Protein AF-A0A2N6N911-F1 (afdb_monomer)

Organism: Beauveria bassiana (NCBI:txid176275)

pLDDT: mean 90.76, std 9.66, range [46.19, 97.81]

Nearest PDB structures (foldseek):
  6ubp-assembly2_B  TM=9.148E-01  e=6.108E-05  Homo sapiens
  6dpq-assembly2_B  TM=9.137E-01  e=2.068E-04  Homo sapiens
  8u5i-assembly1_B  TM=9.116E-01  e=2.311E-04  Homo sapiens
  8i7l-assembly1_B  TM=9.314E-01  e=3.223E-04  Homo sapiens
  6e42-assembly4_D  TM=9.271E-01  e=4.023E-04  Homo sapiens

Sequence (113 aa):
MLRLIPMLEDYGLSAKFGFLPHEPPLVLLSDLCYNAWGNVVANLPALIRNADLRQAIDWLPMLDTSGLKDEAKWRRAYCLLCFMIQGYVWNGDLPKDRAPPQIAIPPLAVQSI

Solvent-accessible surface area (backbone atoms only — not comparable to full-atom values): 7108 Å² total; per-residue (Å²): 131,85,74,95,67,86,61,54,63,84,73,65,28,27,96,88,56,41,84,41,66,86,63,81,79,54,89,70,73,84,54,74,86,50,42,67,56,54,52,51,58,76,41,37,73,58,26,59,76,70,69,42,44,54,60,58,56,72,68,48,68,81,65,81,63,86,81,54,82,48,68,52,51,43,55,40,51,45,52,45,36,49,54,50,49,56,46,47,26,61,61,61,100,60,72,44,98,69,74,59,64,58,57,54,48,56,62,60,64,58,79,78,114

Secondary structure (DSSP, 8-state):
---SS--GGGGT-BTTTBTS-SSPPP----SGGGHHHHHHHHTHHHHHHTT-HHHHHHT-----STT--SHHHHHHHHHHHHHHHHHHHHSSSS--S---HHHHSGGGGGGG-

Mean predicted aligned error: 5.1 Å

Radius of gyration: 17.28 Å; Cα contacts (8 Å, |Δi|>4): 102; chains: 1; bounding box: 36×27×54 Å

Structure (mmCIF, N/CA/C/O backbone):
data_AF-A0A2N6N911-F1
#
_entry.id   AF-A0A2N6N911-F1
#
loop_
_atom_site.group_PDB
_atom_site.id
_atom_site.type_symbol
_atom_site.label_atom_id
_atom_site.label_alt_id
_atom_site.label_comp_id
_atom_site.label_asym_id
_atom_site.label_entity_id
_atom_site.label_seq_id
_atom_site.pdbx_PDB_ins_code
_atom_site.Cartn_x
_atom_site.Cartn_y
_atom_site.Cartn_z
_atom_site.occupancy
_atom_site.B_iso_or_equiv
_atom_site.auth_seq_id
_atom_site.auth_comp_id
_atom_site.auth_asym_id
_atom_site.auth_atom_id
_atom_site.pdbx_PDB_model_num
ATOM 1 N N . MET A 1 1 ? 17.113 5.387 -38.872 1.00 59.75 1 MET A N 1
ATOM 2 C CA . MET A 1 1 ? 16.209 4.505 -39.645 1.00 59.75 1 MET A CA 1
ATOM 3 C C . MET A 1 1 ? 15.052 4.115 -38.742 1.00 59.75 1 MET A C 1
ATOM 5 O O . MET A 1 1 ? 15.314 3.627 -37.651 1.00 59.75 1 MET A O 1
ATOM 9 N N . LEU A 1 2 ? 13.809 4.367 -39.157 1.00 62.31 2 LEU A N 1
ATOM 10 C CA . LEU A 1 2 ? 12.617 3.841 -38.480 1.00 62.31 2 LEU A CA 1
ATOM 11 C C . LEU A 1 2 ? 12.577 2.316 -38.661 1.00 62.31 2 LEU A C 1
ATOM 13 O O . LEU A 1 2 ? 12.766 1.830 -39.777 1.00 62.31 2 LEU A O 1
ATOM 17 N N . ARG A 1 3 ? 12.375 1.562 -37.576 1.00 71.56 3 ARG A N 1
ATOM 18 C CA . ARG A 1 3 ? 12.126 0.114 -37.659 1.00 71.56 3 ARG A CA 1
ATOM 19 C C . ARG A 1 3 ? 10.710 -0.114 -38.205 1.00 71.56 3 ARG A C 1
ATOM 21 O O . ARG A 1 3 ? 9.787 0.587 -37.811 1.00 71.56 3 ARG A O 1
ATOM 28 N N . LEU A 1 4 ? 10.556 -1.086 -39.109 1.00 80.75 4 LEU A N 1
ATOM 29 C CA . LEU A 1 4 ? 9.281 -1.426 -39.767 1.00 80.75 4 LEU A CA 1
ATOM 30 C C . LEU A 1 4 ? 8.298 -2.180 -38.852 1.00 80.75 4 LEU A C 1
ATOM 32 O O . LEU A 1 4 ? 7.099 -2.155 -39.108 1.00 80.75 4 LEU A O 1
ATOM 36 N N . ILE A 1 5 ? 8.798 -2.841 -37.803 1.00 85.25 5 ILE A N 1
ATOM 37 C CA . ILE A 1 5 ? 7.998 -3.578 -36.817 1.00 85.25 5 ILE A CA 1
ATOM 38 C C . ILE A 1 5 ? 8.407 -3.085 -35.418 1.00 85.25 5 ILE A C 1
ATOM 40 O O . ILE A 1 5 ? 9.604 -3.137 -35.107 1.00 85.25 5 ILE A O 1
ATOM 44 N N . PRO A 1 6 ? 7.467 -2.588 -34.593 1.00 87.38 6 PRO A N 1
ATOM 45 C CA . PRO A 1 6 ? 7.760 -2.155 -33.227 1.00 87.38 6 PRO A CA 1
ATOM 46 C C . PRO A 1 6 ? 8.203 -3.321 -32.332 1.00 87.38 6 PRO A C 1
ATOM 48 O O . PRO A 1 6 ? 7.745 -4.450 -32.520 1.00 87.38 6 PRO A O 1
ATOM 51 N N . MET A 1 7 ? 9.065 -3.062 -31.344 1.00 88.44 7 MET A N 1
ATOM 52 C CA . MET A 1 7 ? 9.383 -4.060 -30.318 1.00 88.44 7 MET A CA 1
ATOM 53 C C . MET A 1 7 ? 8.363 -3.974 -29.183 1.00 88.44 7 MET A C 1
ATOM 55 O O . MET A 1 7 ? 7.980 -2.888 -28.768 1.00 88.44 7 MET A O 1
ATOM 59 N N . LEU A 1 8 ? 7.916 -5.124 -28.673 1.00 89.25 8 LEU A N 1
ATOM 60 C CA . LEU A 1 8 ? 6.940 -5.186 -27.575 1.00 89.25 8 LEU A CA 1
ATOM 61 C C . LEU A 1 8 ? 7.440 -4.462 -26.312 1.00 89.25 8 LEU A C 1
ATOM 63 O O . LEU A 1 8 ? 6.668 -3.791 -25.630 1.00 89.25 8 LEU A O 1
ATOM 67 N N . GLU A 1 9 ? 8.745 -4.543 -26.061 1.00 87.69 9 GLU A N 1
ATOM 68 C CA . GLU A 1 9 ? 9.435 -3.907 -24.935 1.00 87.69 9 GLU A CA 1
ATOM 69 C C . GLU A 1 9 ? 9.275 -2.381 -24.930 1.00 87.69 9 GLU A C 1
ATOM 71 O O . GLU A 1 9 ? 9.143 -1.793 -23.858 1.00 87.69 9 GLU A O 1
ATOM 76 N N . ASP A 1 10 ? 9.173 -1.755 -26.110 1.00 88.38 10 ASP A N 1
ATOM 77 C CA . ASP A 1 10 ? 8.958 -0.308 -26.252 1.00 88.38 10 ASP A CA 1
ATOM 78 C C . ASP A 1 10 ? 7.588 0.135 -25.688 1.00 88.38 10 ASP A C 1
ATOM 80 O O . ASP A 1 10 ? 7.373 1.314 -25.417 1.00 88.38 10 ASP A O 1
ATOM 84 N N . TYR A 1 11 ? 6.662 -0.810 -25.484 1.00 88.06 11 TYR A N 1
ATOM 85 C CA . TYR A 1 11 ? 5.326 -0.597 -24.912 1.00 88.06 11 TYR A CA 1
ATOM 86 C C . TYR A 1 11 ? 5.173 -1.225 -23.520 1.00 88.06 11 TYR A C 1
ATOM 88 O O . TYR A 1 11 ? 4.054 -1.375 -23.029 1.00 88.06 11 TYR A O 1
ATOM 96 N N . GLY A 1 12 ? 6.277 -1.648 -22.895 1.00 83.81 12 GLY A N 1
ATOM 97 C CA . GLY A 1 12 ? 6.252 -2.348 -21.609 1.00 83.81 12 GLY A CA 1
ATOM 98 C C . GLY A 1 12 ? 5.650 -3.756 -21.679 1.00 83.81 12 GLY A C 1
ATOM 99 O O . GLY A 1 12 ? 5.230 -4.290 -20.653 1.00 83.81 12 GLY A O 1
ATOM 100 N N . LEU A 1 13 ? 5.589 -4.362 -22.871 1.00 89.69 13 LEU A N 1
ATOM 101 C CA . LEU A 1 13 ? 5.037 -5.700 -23.075 1.00 89.69 13 LEU A CA 1
ATOM 102 C C . LEU A 1 13 ? 6.141 -6.756 -23.114 1.00 89.69 13 LEU A C 1
ATOM 104 O O . LEU A 1 13 ? 7.114 -6.661 -23.859 1.00 89.69 13 LEU A O 1
ATOM 108 N N . SER A 1 14 ? 5.938 -7.825 -22.351 1.00 88.31 14 SER A N 1
ATOM 109 C CA . SER A 1 14 ? 6.751 -9.031 -22.412 1.00 88.31 14 SER A CA 1
ATOM 110 C C . SER A 1 14 ? 6.28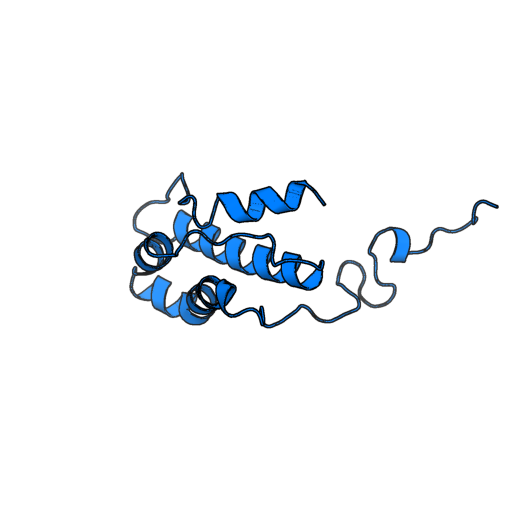9 -9.931 -23.556 1.00 88.31 14 SER A C 1
ATOM 112 O O . SER A 1 14 ? 5.124 -10.324 -23.616 1.00 88.31 14 SER A O 1
ATOM 114 N N . ALA A 1 15 ? 7.213 -10.373 -24.410 1.00 89.56 15 ALA A N 1
ATOM 115 C CA . ALA A 1 15 ? 6.916 -11.387 -25.428 1.00 89.56 15 ALA A CA 1
ATOM 116 C C . ALA A 1 15 ? 6.462 -12.733 -24.825 1.00 89.56 15 ALA A C 1
ATOM 118 O O . ALA A 1 15 ? 5.778 -13.511 -25.487 1.00 89.56 15 ALA A O 1
ATOM 119 N N . LYS A 1 16 ? 6.839 -13.010 -23.569 1.00 92.00 16 LYS A N 1
ATOM 120 C CA . LYS A 1 16 ? 6.521 -14.258 -22.865 1.00 92.00 16 LYS A CA 1
ATOM 121 C C . LYS A 1 16 ? 5.286 -14.142 -21.975 1.00 92.00 16 LYS A C 1
ATOM 123 O O . LYS A 1 16 ? 4.529 -15.102 -21.872 1.00 92.00 16 LYS A O 1
ATOM 128 N N . PHE A 1 17 ? 5.098 -12.995 -21.322 1.00 90.19 17 PHE A N 1
ATOM 129 C CA . PHE A 1 17 ? 4.060 -12.814 -20.300 1.00 90.19 17 PHE A CA 1
ATOM 130 C C . PHE A 1 17 ? 3.023 -11.727 -20.637 1.00 90.19 17 PHE A C 1
ATOM 132 O O . PHE A 1 17 ? 2.137 -11.443 -19.828 1.00 90.19 17 PHE A O 1
ATOM 139 N N . GLY A 1 18 ? 3.095 -11.126 -21.827 1.00 91.12 18 GLY A N 1
ATOM 140 C CA . GLY A 1 18 ? 2.181 -10.073 -22.262 1.00 91.12 18 GLY A CA 1
ATOM 141 C C . GLY A 1 18 ? 2.305 -8.825 -21.390 1.00 91.12 18 GLY A C 1
ATOM 142 O O . GLY A 1 18 ? 3.380 -8.248 -21.280 1.00 91.12 18 GLY A O 1
ATOM 143 N N . PHE A 1 19 ? 1.207 -8.420 -20.752 1.00 90.00 19 PHE A N 1
ATOM 144 C CA . PHE A 1 19 ? 1.167 -7.257 -19.854 1.00 90.00 19 PHE A CA 1
ATOM 145 C C . PHE A 1 19 ? 1.835 -7.494 -18.496 1.00 90.00 19 PHE A C 1
ATOM 147 O O . PHE A 1 19 ? 2.004 -6.552 -17.722 1.00 90.00 19 PHE A O 1
ATOM 154 N N . LEU A 1 20 ? 2.181 -8.742 -18.168 1.00 87.56 20 LEU A N 1
ATOM 155 C CA . LEU A 1 20 ? 2.919 -9.011 -16.945 1.00 87.56 20 LEU A CA 1
ATOM 156 C C . LEU A 1 20 ? 4.400 -8.654 -17.134 1.00 87.56 20 LEU A C 1
ATOM 158 O O . LEU A 1 20 ? 4.960 -8.876 -18.213 1.00 87.56 20 LEU A O 1
ATOM 162 N N . PRO A 1 21 ? 5.056 -8.140 -16.082 1.00 81.44 21 PRO A N 1
ATOM 163 C CA . PRO A 1 21 ? 6.472 -7.818 -16.143 1.00 81.44 21 PRO A CA 1
ATOM 164 C C . PRO A 1 21 ? 7.317 -9.062 -16.441 1.00 81.44 21 PRO A C 1
ATOM 166 O O . PRO A 1 21 ? 6.960 -10.175 -16.057 1.00 81.44 21 PRO A O 1
ATOM 169 N N . HIS A 1 22 ? 8.458 -8.865 -17.106 1.00 82.50 22 HIS A N 1
ATOM 170 C CA . HIS A 1 22 ? 9.425 -9.943 -17.326 1.00 82.50 22 HIS A CA 1
ATOM 171 C C . HIS A 1 22 ? 10.014 -10.452 -16.003 1.00 82.50 22 HIS A C 1
ATOM 173 O O . HIS A 1 22 ? 10.120 -11.659 -15.790 1.00 82.50 22 HIS A O 1
ATOM 179 N N . GLU A 1 23 ? 10.354 -9.518 -15.112 1.00 85.12 23 GLU A N 1
ATOM 180 C CA . GLU A 1 23 ? 10.855 -9.815 -13.775 1.00 85.12 23 GLU A CA 1
ATOM 181 C C . GLU A 1 23 ? 9.706 -10.038 -12.784 1.00 85.12 23 GLU A C 1
ATOM 183 O O . GLU A 1 23 ? 8.696 -9.328 -12.835 1.00 85.12 23 GLU A O 1
ATOM 188 N N . PRO A 1 24 ? 9.838 -10.988 -11.843 1.00 87.38 24 PRO A N 1
ATOM 189 C CA . PRO A 1 24 ? 8.821 -11.204 -10.825 1.00 87.38 24 PRO A CA 1
ATOM 190 C C . PRO A 1 24 ? 8.618 -9.942 -9.964 1.00 87.38 24 PRO A C 1
ATOM 192 O O . PRO A 1 24 ? 9.584 -9.237 -9.659 1.00 87.38 24 PRO A O 1
ATOM 195 N N . PRO A 1 25 ? 7.376 -9.648 -9.526 1.00 89.38 25 PRO A N 1
ATOM 196 C CA . PRO A 1 25 ? 7.107 -8.499 -8.672 1.00 89.38 25 PRO A CA 1
ATOM 197 C C . PRO A 1 25 ? 7.928 -8.532 -7.381 1.00 89.38 25 PRO A C 1
ATOM 199 O O . PRO A 1 25 ? 8.054 -9.572 -6.731 1.00 89.38 25 PRO A O 1
ATOM 202 N N . LEU A 1 26 ? 8.428 -7.366 -6.969 1.00 92.81 26 LEU A N 1
ATOM 203 C CA . LEU A 1 26 ? 9.167 -7.222 -5.721 1.00 92.81 26 LEU A CA 1
ATOM 204 C C . LEU A 1 26 ? 8.291 -7.629 -4.524 1.00 92.81 26 LEU A C 1
ATOM 206 O O . LEU A 1 26 ? 7.190 -7.111 -4.334 1.00 92.81 26 LEU A O 1
ATOM 210 N N . VAL A 1 27 ? 8.795 -8.545 -3.695 1.00 90.81 27 VAL A N 1
ATOM 211 C CA . VAL A 1 27 ? 8.042 -9.101 -2.556 1.00 90.81 27 VAL A CA 1
ATOM 212 C C . VAL A 1 27 ? 8.118 -8.199 -1.319 1.00 90.81 27 VAL A C 1
ATOM 214 O O . VAL A 1 27 ? 7.161 -8.124 -0.548 1.00 90.81 27 VAL A O 1
ATOM 217 N N . LEU A 1 28 ? 9.220 -7.474 -1.123 1.00 92.19 28 LEU A N 1
ATOM 218 C CA . LEU A 1 28 ? 9.450 -6.643 0.059 1.00 92.19 28 LEU A CA 1
ATOM 219 C C . LEU A 1 28 ? 10.142 -5.331 -0.316 1.00 92.19 28 LEU A C 1
ATOM 221 O O . LEU A 1 28 ? 11.057 -5.322 -1.134 1.00 92.19 28 LEU A O 1
ATOM 225 N N . LEU A 1 29 ? 9.734 -4.237 0.327 1.00 92.06 29 LEU A N 1
ATOM 226 C CA . LEU A 1 29 ? 10.500 -2.993 0.327 1.00 92.06 29 LEU A CA 1
ATOM 227 C C . LEU A 1 29 ? 11.596 -3.126 1.388 1.00 92.06 29 LEU A C 1
ATOM 229 O O . LEU A 1 29 ? 11.297 -3.147 2.576 1.00 92.06 29 LEU A O 1
ATOM 233 N N . SER A 1 30 ? 12.849 -3.275 0.959 1.00 87.25 30 SER A N 1
ATOM 234 C CA . SER A 1 30 ? 13.990 -3.532 1.851 1.00 87.25 30 SER A CA 1
ATOM 235 C C . SER A 1 30 ? 14.326 -2.363 2.781 1.00 87.25 30 SER A C 1
ATOM 237 O O . SER A 1 30 ? 14.983 -2.557 3.801 1.00 87.25 30 SER A O 1
ATOM 239 N N . ASP A 1 31 ? 13.912 -1.149 2.420 1.00 90.00 31 ASP A N 1
ATOM 240 C CA . ASP A 1 31 ? 14.173 0.045 3.214 1.00 90.00 31 ASP A CA 1
ATOM 241 C C . ASP A 1 31 ? 13.271 0.045 4.457 1.00 90.00 31 ASP A C 1
ATOM 243 O O . ASP A 1 31 ? 12.043 0.087 4.355 1.00 90.00 31 ASP A O 1
ATOM 247 N N . LEU A 1 32 ? 13.887 0.019 5.645 1.00 88.75 32 LEU A N 1
ATOM 248 C CA . LEU A 1 32 ? 13.189 -0.131 6.931 1.00 88.75 32 LEU A CA 1
ATOM 249 C C . LEU A 1 32 ? 12.106 0.932 7.173 1.00 88.75 32 LEU A C 1
ATOM 251 O O . LEU A 1 32 ? 11.143 0.668 7.892 1.00 88.75 32 LEU A O 1
ATOM 255 N N . CYS A 1 33 ? 12.235 2.113 6.562 1.00 91.62 33 CYS A N 1
ATOM 256 C CA . CYS A 1 33 ? 11.231 3.173 6.629 1.00 91.62 33 CYS A CA 1
ATOM 257 C C . CYS A 1 33 ? 9.865 2.744 6.064 1.00 91.62 33 CYS A C 1
ATOM 259 O O . CYS A 1 33 ? 8.843 3.228 6.542 1.00 91.62 33 CYS A O 1
ATOM 261 N N . TYR A 1 34 ? 9.819 1.798 5.120 1.00 95.00 34 TYR A N 1
ATOM 262 C CA . TYR A 1 34 ? 8.582 1.313 4.497 1.00 95.00 34 TYR A CA 1
ATOM 263 C C . TYR A 1 34 ? 7.991 0.067 5.167 1.00 95.00 34 TYR A C 1
ATOM 265 O O . TYR A 1 34 ? 6.922 -0.402 4.760 1.00 95.00 34 TYR A O 1
ATOM 273 N N . ASN A 1 35 ? 8.623 -0.450 6.227 1.00 94.56 35 ASN A N 1
ATOM 274 C CA . ASN A 1 35 ? 8.105 -1.605 6.966 1.00 94.56 35 ASN A CA 1
ATOM 275 C C . ASN A 1 35 ? 6.693 -1.364 7.501 1.00 94.56 35 ASN A C 1
ATOM 277 O O . ASN A 1 35 ? 5.905 -2.301 7.564 1.00 94.56 35 ASN A O 1
ATOM 281 N N . ALA A 1 36 ? 6.349 -0.120 7.844 1.00 96.06 36 ALA A N 1
ATOM 282 C CA . ALA A 1 36 ? 5.020 0.224 8.334 1.00 96.06 36 ALA A CA 1
ATOM 283 C C . ALA A 1 36 ? 3.915 -0.171 7.332 1.00 96.06 36 ALA A C 1
ATOM 285 O O . ALA A 1 36 ? 2.943 -0.819 7.716 1.00 96.06 36 ALA A O 1
ATOM 286 N N . TRP A 1 37 ? 4.102 0.112 6.037 1.00 97.25 37 TRP A N 1
ATOM 287 C CA . TRP A 1 37 ? 3.166 -0.311 4.989 1.00 97.25 37 TRP A CA 1
ATOM 288 C C . TRP A 1 37 ? 3.124 -1.831 4.832 1.00 97.25 37 TRP A C 1
ATOM 290 O O . TRP A 1 37 ? 2.046 -2.424 4.768 1.00 97.25 37 TRP A O 1
ATOM 300 N N . GLY A 1 38 ? 4.296 -2.472 4.791 1.00 95.81 38 GLY A N 1
ATOM 301 C CA . GLY A 1 38 ? 4.397 -3.927 4.668 1.00 95.81 38 GLY A CA 1
ATOM 302 C C . GLY A 1 38 ? 3.698 -4.659 5.815 1.00 95.81 38 GLY A C 1
ATOM 303 O O . GLY A 1 38 ? 2.953 -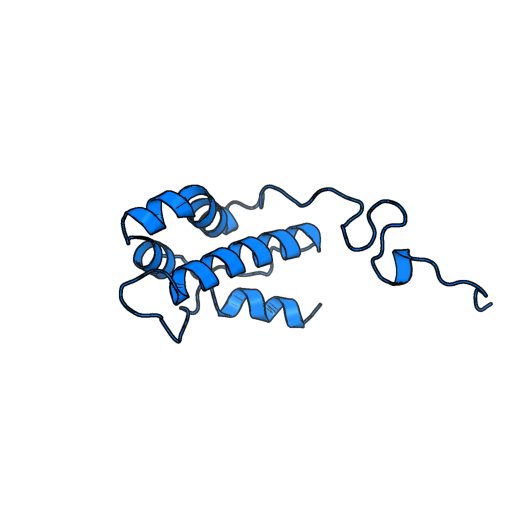5.607 5.572 1.00 95.81 38 GLY A O 1
ATOM 304 N N . ASN A 1 39 ? 3.874 -4.179 7.046 1.00 96.50 39 ASN A N 1
ATOM 305 C CA . ASN A 1 39 ? 3.306 -4.771 8.254 1.00 96.50 39 ASN A CA 1
ATOM 306 C C . ASN A 1 39 ? 1.777 -4.683 8.284 1.00 96.50 39 ASN A C 1
ATOM 308 O O . ASN A 1 39 ? 1.131 -5.668 8.641 1.00 96.50 39 ASN A O 1
ATOM 312 N N . VAL A 1 40 ? 1.186 -3.549 7.887 1.00 97.62 40 VAL A N 1
ATOM 313 C CA . VAL A 1 40 ? -0.280 -3.421 7.812 1.00 97.62 40 VAL A CA 1
ATOM 314 C C . VAL A 1 40 ? -0.850 -4.418 6.806 1.00 97.62 40 VAL A C 1
ATOM 316 O O . VAL A 1 40 ? -1.768 -5.162 7.139 1.00 97.62 40 VAL A O 1
ATOM 319 N N . VAL A 1 41 ? -0.280 -4.497 5.600 1.00 97.06 41 VAL A N 1
ATOM 320 C CA . VAL A 1 41 ? -0.799 -5.394 4.554 1.00 97.06 41 VAL A CA 1
ATOM 321 C C . VAL A 1 41 ? -0.567 -6.869 4.894 1.00 97.06 41 VAL A C 1
ATOM 323 O O . VAL A 1 41 ? -1.452 -7.692 4.669 1.00 97.06 41 VAL A O 1
ATOM 326 N N . ALA A 1 42 ? 0.573 -7.215 5.495 1.00 96.50 42 ALA A N 1
ATOM 327 C CA . ALA A 1 42 ? 0.850 -8.579 5.950 1.00 96.50 42 ALA A CA 1
ATOM 328 C C . ALA A 1 42 ? -0.155 -9.062 7.013 1.00 96.50 42 ALA A C 1
ATOM 330 O O . ALA A 1 42 ? -0.500 -10.241 7.043 1.00 96.50 42 ALA A O 1
ATOM 331 N N . ASN A 1 43 ? -0.661 -8.148 7.848 1.00 97.38 43 ASN A N 1
ATOM 332 C CA . ASN A 1 43 ? -1.654 -8.437 8.887 1.00 97.38 43 ASN A CA 1
ATOM 333 C C . ASN A 1 43 ? -3.094 -8.088 8.472 1.00 97.38 43 ASN A C 1
ATOM 335 O O . ASN A 1 43 ? -4.014 -8.207 9.286 1.00 97.38 43 ASN A O 1
ATOM 339 N N . LEU A 1 44 ? -3.315 -7.699 7.211 1.00 96.50 44 LEU A N 1
ATOM 340 C CA . LEU A 1 44 ? -4.589 -7.171 6.723 1.00 96.50 44 LEU A CA 1
ATOM 341 C C . LEU A 1 44 ? -5.791 -8.078 7.038 1.00 96.50 44 LEU A C 1
ATOM 343 O O . LEU A 1 44 ? -6.780 -7.558 7.553 1.00 96.50 44 LEU A O 1
ATOM 347 N N . PRO A 1 45 ? -5.740 -9.415 6.834 1.00 96.62 45 PRO A N 1
ATOM 348 C CA . PRO A 1 45 ? -6.878 -10.273 7.159 1.00 96.62 45 PRO A CA 1
ATOM 349 C C . PR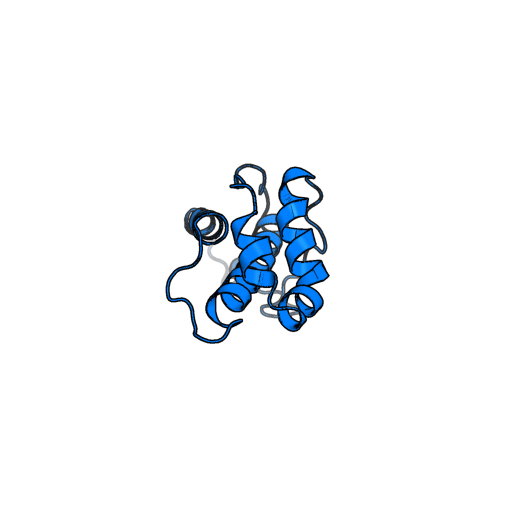O A 1 45 ? -7.246 -10.258 8.648 1.00 96.62 45 PRO A C 1
ATOM 351 O O . PRO A 1 45 ? -8.423 -10.356 8.982 1.00 96.62 45 PRO A O 1
ATOM 354 N N . ALA A 1 46 ? -6.261 -10.161 9.545 1.00 97.75 46 ALA A N 1
ATOM 355 C CA . ALA A 1 46 ? -6.506 -10.107 10.985 1.00 97.75 46 ALA A CA 1
ATOM 356 C C . ALA A 1 46 ? -7.086 -8.750 11.397 1.00 97.75 46 ALA A C 1
ATOM 358 O O . ALA A 1 46 ? -8.102 -8.710 12.084 1.00 97.75 46 ALA A O 1
ATOM 359 N N . LEU A 1 47 ? -6.502 -7.659 10.894 1.00 9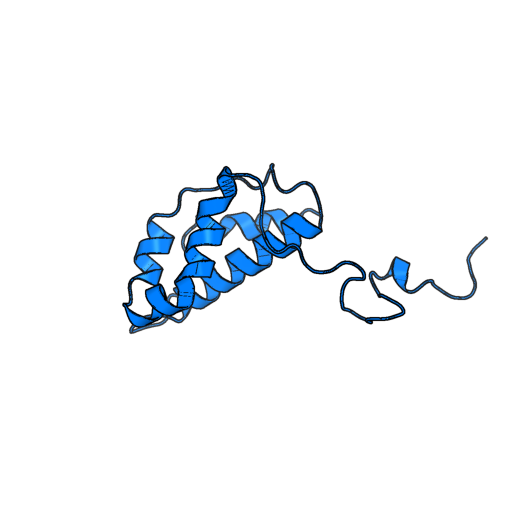7.50 47 LEU A N 1
ATOM 360 C CA . LEU A 1 47 ? -6.980 -6.297 11.138 1.00 97.50 47 LEU A CA 1
ATOM 361 C C . LEU A 1 47 ? -8.422 -6.091 10.651 1.00 97.50 47 LEU A C 1
ATOM 363 O O . LEU A 1 47 ? -9.213 -5.448 11.332 1.00 97.50 47 LEU A O 1
ATOM 367 N N . ILE A 1 48 ? -8.779 -6.675 9.503 1.00 95.88 48 ILE A N 1
ATOM 368 C CA . ILE A 1 48 ? -10.147 -6.663 8.963 1.00 95.88 48 ILE A CA 1
ATOM 369 C C . ILE A 1 48 ? -11.119 -7.412 9.875 1.00 95.88 48 ILE A C 1
ATOM 371 O O . ILE A 1 48 ? -12.193 -6.898 10.176 1.00 95.88 48 ILE A O 1
ATOM 375 N N . ARG A 1 49 ? -10.766 -8.630 10.310 1.00 95.62 49 ARG A N 1
ATOM 376 C CA . ARG A 1 49 ? -11.649 -9.449 11.159 1.00 95.62 49 ARG A CA 1
ATOM 377 C C . ARG A 1 49 ? -11.893 -8.825 12.527 1.00 95.62 49 ARG A C 1
ATOM 379 O O . ARG A 1 49 ? -12.980 -8.988 13.066 1.00 95.62 49 ARG A O 1
ATOM 386 N N . ASN A 1 50 ? -10.895 -8.132 13.063 1.00 95.56 50 ASN A N 1
ATOM 387 C CA . ASN A 1 50 ? -10.976 -7.509 14.378 1.00 95.56 50 ASN A CA 1
ATOM 388 C C . ASN A 1 50 ? -11.535 -6.076 14.338 1.00 95.56 50 ASN A C 1
ATOM 390 O O . ASN A 1 50 ? -11.687 -5.470 15.388 1.00 95.56 50 ASN A O 1
ATOM 394 N N . ALA A 1 51 ? -11.837 -5.537 13.148 1.00 93.81 51 ALA A N 1
ATOM 395 C CA . ALA A 1 51 ? -12.222 -4.137 12.933 1.00 93.81 51 ALA A CA 1
ATOM 396 C C . ALA A 1 51 ? -11.158 -3.093 13.358 1.00 93.81 51 ALA A C 1
ATOM 398 O O . ALA A 1 51 ? -11.464 -1.912 13.511 1.00 93.81 51 ALA A O 1
ATOM 399 N N . ASP A 1 52 ? -9.890 -3.504 13.450 1.00 96.25 52 ASP A N 1
ATOM 400 C CA . ASP A 1 52 ? -8.760 -2.662 13.872 1.00 96.25 52 ASP A CA 1
ATOM 401 C C . ASP A 1 52 ? -8.055 -1.963 12.694 1.00 96.25 52 ASP A C 1
ATOM 403 O O . ASP A 1 52 ? -7.173 -1.123 12.890 1.00 96.25 52 ASP A O 1
ATOM 407 N N . LEU A 1 53 ? -8.406 -2.302 11.445 1.00 97.31 53 LEU A N 1
ATOM 408 C CA . LEU A 1 53 ? -7.686 -1.824 10.259 1.00 97.31 53 LEU A CA 1
ATOM 409 C C . LEU A 1 53 ? -7.624 -0.295 10.167 1.00 97.31 53 LEU A C 1
ATOM 411 O O . LEU A 1 53 ? -6.563 0.257 9.873 1.00 97.31 53 LEU A O 1
ATOM 415 N N . ARG A 1 54 ? -8.745 0.390 10.413 1.00 97.06 54 ARG A N 1
ATOM 416 C CA . ARG A 1 54 ? -8.792 1.858 10.340 1.00 97.06 54 ARG A CA 1
ATOM 417 C C . ARG A 1 54 ? -7.854 2.487 11.365 1.00 97.06 54 ARG A C 1
ATOM 419 O O . ARG A 1 54 ? -7.046 3.325 10.989 1.00 97.06 54 ARG A O 1
ATOM 426 N N . GLN A 1 55 ? -7.877 2.001 12.606 1.00 96.69 55 GLN A N 1
ATOM 427 C CA . GLN A 1 55 ? -6.991 2.477 13.668 1.00 96.69 55 GLN A CA 1
ATOM 428 C C . GLN A 1 55 ? -5.514 2.235 13.336 1.00 96.69 55 GLN A C 1
ATOM 430 O O . GLN A 1 55 ? -4.692 3.134 13.502 1.00 96.69 55 GLN A O 1
ATOM 435 N N . ALA A 1 56 ? -5.174 1.049 12.824 1.00 97.62 56 ALA A N 1
ATOM 436 C CA . ALA A 1 56 ? -3.808 0.732 12.414 1.00 97.62 56 ALA A CA 1
ATOM 437 C C . ALA A 1 56 ? -3.302 1.675 11.308 1.00 97.62 56 ALA A C 1
ATOM 439 O O . ALA A 1 56 ? -2.148 2.097 11.343 1.00 97.62 56 ALA A O 1
ATOM 440 N N . ILE A 1 57 ? -4.165 2.027 10.350 1.00 97.81 57 ILE A N 1
ATOM 441 C CA . ILE A 1 57 ? -3.851 2.979 9.278 1.00 97.81 57 ILE A CA 1
ATOM 442 C C . ILE A 1 57 ? -3.750 4.411 9.814 1.00 97.81 57 ILE A C 1
ATOM 444 O O . ILE A 1 57 ? -2.823 5.128 9.444 1.00 97.81 57 ILE A O 1
ATOM 448 N N . ASP A 1 58 ? -4.663 4.832 10.688 1.00 97.12 58 ASP A N 1
ATOM 449 C CA . ASP A 1 58 ? -4.665 6.180 11.267 1.00 97.12 58 ASP A CA 1
ATOM 450 C C . ASP A 1 58 ? -3.400 6.437 12.115 1.00 97.12 58 ASP A C 1
ATOM 452 O O . ASP A 1 58 ? -2.938 7.575 12.217 1.00 97.12 58 ASP A O 1
ATOM 456 N N . TRP A 1 59 ? -2.801 5.380 12.678 1.00 97.06 59 TRP A N 1
ATOM 457 C CA . TRP A 1 59 ? -1.525 5.415 13.405 1.00 97.06 59 TRP A CA 1
ATOM 458 C C . TRP A 1 59 ? -0.276 5.294 12.534 1.00 97.06 59 TRP A C 1
ATOM 460 O O . TRP A 1 59 ? 0.839 5.372 13.062 1.00 97.06 59 TRP A O 1
ATOM 470 N N . LEU A 1 60 ? -0.414 5.115 11.219 1.00 97.56 60 LEU A N 1
ATOM 471 C CA . LEU A 1 60 ? 0.755 5.114 10.352 1.00 97.56 60 LEU A CA 1
ATOM 472 C C . LEU A 1 60 ? 1.481 6.466 10.437 1.00 97.56 60 LEU A C 1
ATOM 474 O O . LEU A 1 60 ? 0.843 7.522 10.499 1.00 97.56 60 LEU A O 1
ATOM 478 N N . PRO A 1 61 ? 2.823 6.465 10.403 1.00 95.94 61 PRO A N 1
ATOM 479 C CA . PRO A 1 61 ? 3.565 7.687 10.159 1.00 95.94 61 PRO A CA 1
ATOM 480 C C . PRO A 1 61 ? 3.333 8.157 8.718 1.00 95.94 61 PRO A C 1
ATOM 482 O O . PRO A 1 61 ? 3.098 7.361 7.806 1.00 95.94 61 PRO A O 1
ATOM 485 N N . MET A 1 62 ? 3.458 9.464 8.497 1.00 95.00 62 MET A N 1
ATOM 486 C CA . MET A 1 62 ? 3.562 10.010 7.148 1.00 95.00 62 MET A CA 1
ATOM 487 C C . MET A 1 62 ? 4.914 9.588 6.555 1.00 95.00 62 MET A C 1
ATOM 489 O O . MET A 1 62 ? 5.960 10.016 7.042 1.00 95.00 62 MET A O 1
ATOM 493 N N . LEU A 1 63 ? 4.896 8.726 5.538 1.00 94.00 63 LEU A N 1
ATOM 494 C CA . LEU A 1 63 ? 6.105 8.211 4.894 1.00 94.00 63 LEU A CA 1
ATOM 495 C C . LEU A 1 63 ? 6.397 8.965 3.594 1.00 94.00 63 LEU A C 1
ATOM 497 O O . LEU A 1 63 ? 5.507 9.163 2.768 1.00 94.00 63 LEU A O 1
ATOM 501 N N . ASP A 1 64 ? 7.659 9.353 3.416 1.00 90.81 64 ASP A N 1
ATOM 502 C CA . ASP A 1 64 ? 8.145 9.997 2.197 1.00 90.81 64 ASP A CA 1
ATOM 503 C C . ASP A 1 64 ? 8.481 8.967 1.105 1.00 90.81 64 ASP A C 1
ATOM 505 O O . ASP A 1 64 ? 8.948 7.858 1.372 1.00 90.81 64 ASP A O 1
ATOM 509 N N . THR A 1 65 ? 8.269 9.346 -0.151 1.00 92.81 65 THR A N 1
ATOM 510 C CA . THR A 1 65 ? 8.455 8.479 -1.322 1.00 92.81 65 THR A CA 1
ATOM 511 C C . THR A 1 65 ? 9.807 8.660 -2.013 1.00 92.81 65 THR A C 1
ATOM 513 O O . THR A 1 65 ? 10.115 7.899 -2.926 1.00 92.81 65 THR A O 1
ATOM 516 N N . SER A 1 66 ? 10.668 9.578 -1.552 1.00 90.50 66 SER A N 1
ATOM 517 C CA . SER A 1 66 ? 12.002 9.817 -2.140 1.00 90.50 66 SER A CA 1
ATOM 518 C C . SER A 1 66 ? 12.932 8.589 -2.163 1.00 90.50 66 SER A C 1
ATOM 520 O O . SER A 1 66 ? 13.878 8.534 -2.954 1.00 90.50 66 SER A O 1
ATOM 522 N N . GLY A 1 67 ? 12.673 7.583 -1.319 1.00 89.38 67 GLY A N 1
ATOM 523 C CA . GLY A 1 67 ? 13.398 6.309 -1.292 1.00 89.38 67 GLY A CA 1
ATOM 524 C C . GLY A 1 67 ? 12.961 5.296 -2.361 1.00 89.38 67 GLY A C 1
ATOM 525 O O . GLY A 1 67 ? 13.675 4.317 -2.606 1.00 89.38 67 GLY A O 1
ATOM 526 N N . LEU A 1 68 ? 11.829 5.519 -3.034 1.00 92.62 68 LEU A N 1
ATOM 527 C CA . LEU A 1 68 ? 11.324 4.670 -4.115 1.00 92.62 68 LEU A CA 1
ATOM 528 C C . LEU A 1 68 ? 12.018 5.063 -5.430 1.00 92.62 68 LEU A C 1
ATOM 530 O O . LEU A 1 68 ? 11.563 5.930 -6.167 1.00 92.62 68 LEU A O 1
ATOM 534 N N . LYS A 1 69 ? 13.183 4.464 -5.696 1.00 89.75 69 LYS A N 1
ATOM 535 C CA . LYS A 1 69 ? 14.076 4.885 -6.796 1.00 89.75 69 LYS A CA 1
ATOM 536 C C . LYS A 1 69 ? 13.915 4.113 -8.104 1.00 89.75 69 LYS A C 1
ATOM 538 O O . LYS A 1 69 ? 14.493 4.510 -9.109 1.00 89.75 69 LYS A O 1
ATOM 543 N N . ASP A 1 70 ? 13.179 3.011 -8.086 1.00 89.31 70 ASP A N 1
ATOM 544 C CA .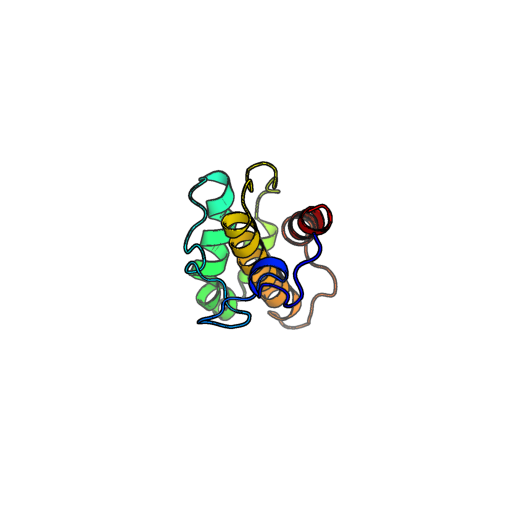 ASP A 1 70 ? 12.999 2.137 -9.240 1.00 89.31 70 ASP A CA 1
ATOM 545 C C . ASP A 1 70 ? 11.5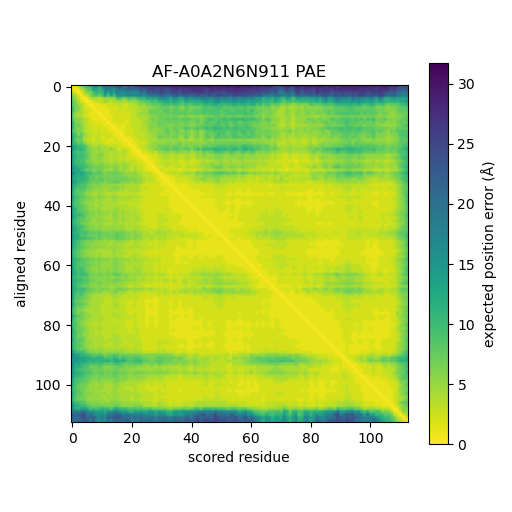36 1.707 -9.382 1.00 89.31 70 ASP A C 1
ATOM 547 O O . ASP A 1 70 ? 10.737 1.781 -8.441 1.00 89.31 70 ASP A O 1
ATOM 551 N N . GLU A 1 71 ? 11.179 1.268 -10.587 1.00 88.50 71 GLU A N 1
ATOM 552 C CA . GLU A 1 71 ? 9.810 0.893 -10.927 1.00 88.50 71 GLU A CA 1
ATOM 553 C C . GLU A 1 71 ? 9.300 -0.288 -10.083 1.00 88.50 71 GLU A C 1
ATOM 555 O O . GLU A 1 71 ? 8.125 -0.329 -9.717 1.00 88.50 71 GLU A O 1
ATOM 560 N N . ALA A 1 72 ? 10.166 -1.237 -9.717 1.00 90.25 72 ALA A N 1
ATOM 561 C CA . ALA A 1 72 ? 9.773 -2.399 -8.925 1.00 90.25 72 ALA A CA 1
ATOM 562 C C . ALA A 1 72 ? 9.363 -1.994 -7.498 1.00 90.25 72 ALA A C 1
ATOM 564 O O . ALA A 1 72 ? 8.329 -2.454 -6.995 1.00 90.25 72 ALA A O 1
ATOM 565 N N . LYS A 1 73 ? 10.118 -1.085 -6.870 1.00 92.38 73 LYS A N 1
ATOM 566 C CA . LYS A 1 73 ? 9.776 -0.466 -5.584 1.00 92.38 73 LYS A CA 1
ATOM 567 C C . LYS A 1 73 ? 8.489 0.342 -5.681 1.00 92.38 73 LYS A C 1
ATOM 569 O O . LYS A 1 73 ? 7.623 0.183 -4.820 1.00 92.38 73 LYS A O 1
ATOM 574 N N . TRP A 1 74 ? 8.324 1.144 -6.732 1.00 92.50 74 TRP A N 1
ATOM 575 C CA . TRP A 1 74 ? 7.095 1.913 -6.951 1.00 92.50 74 TRP A CA 1
ATOM 576 C C . TRP A 1 74 ? 5.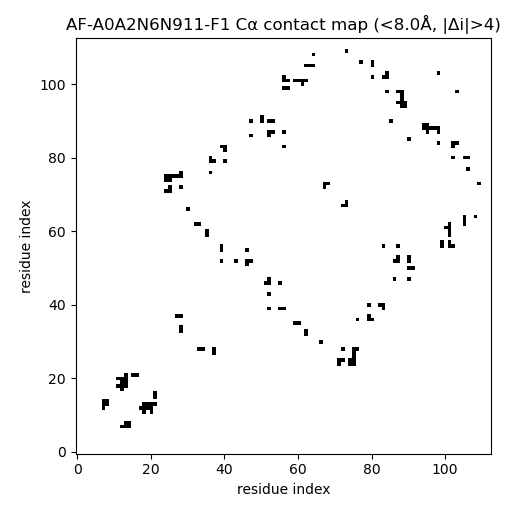866 1.024 -7.103 1.00 92.50 74 TRP A C 1
ATOM 578 O O . TRP A 1 74 ? 4.885 1.215 -6.386 1.00 92.50 74 TRP A O 1
ATOM 588 N N . ARG A 1 75 ? 5.930 0.002 -7.963 1.00 91.88 75 ARG A N 1
ATOM 589 C CA . ARG A 1 75 ? 4.845 -0.972 -8.151 1.00 91.88 75 ARG A CA 1
ATOM 590 C C . ARG A 1 75 ? 4.487 -1.661 -6.837 1.00 91.88 75 ARG A C 1
ATOM 592 O O . ARG A 1 75 ? 3.309 -1.786 -6.507 1.00 91.88 75 ARG A O 1
ATOM 599 N N . ARG A 1 76 ? 5.488 -2.069 -6.047 1.00 94.81 76 ARG A N 1
ATOM 600 C CA . ARG A 1 76 ? 5.250 -2.689 -4.737 1.00 94.81 76 ARG A CA 1
ATOM 601 C C . ARG A 1 76 ? 4.585 -1.723 -3.760 1.00 94.81 76 ARG A C 1
ATOM 603 O O . ARG A 1 76 ? 3.586 -2.100 -3.151 1.00 94.81 76 ARG A O 1
ATOM 610 N N . ALA A 1 77 ? 5.103 -0.505 -3.617 1.00 95.38 77 ALA A N 1
ATOM 611 C CA . ALA A 1 77 ? 4.520 0.512 -2.745 1.00 95.38 77 ALA A CA 1
ATOM 612 C C . ALA A 1 77 ? 3.072 0.828 -3.145 1.00 95.38 77 ALA A C 1
ATOM 614 O O . ALA A 1 77 ? 2.187 0.812 -2.292 1.00 95.38 77 ALA A O 1
ATOM 615 N N . TYR A 1 78 ? 2.815 1.015 -4.442 1.00 94.19 78 TYR A N 1
ATOM 616 C CA . TYR A 1 78 ? 1.481 1.282 -4.973 1.00 94.19 78 TYR A CA 1
ATOM 617 C C . TYR A 1 78 ? 0.493 0.162 -4.628 1.00 94.19 78 TYR A C 1
ATOM 619 O O . TYR A 1 78 ? -0.575 0.437 -4.087 1.00 94.19 78 TYR A O 1
ATOM 627 N N . CYS A 1 79 ? 0.869 -1.106 -4.832 1.00 95.00 79 CYS A N 1
ATOM 628 C CA . CYS A 1 79 ? 0.033 -2.242 -4.440 1.00 95.00 79 CYS A CA 1
ATOM 629 C C . CYS A 1 79 ? -0.301 -2.230 -2.941 1.00 95.00 79 CYS A C 1
ATOM 631 O O . CYS A 1 79 ? -1.463 -2.404 -2.573 1.00 95.00 79 CYS A O 1
ATOM 633 N N . LEU A 1 80 ? 0.694 -2.008 -2.072 1.00 96.88 80 LEU A N 1
ATOM 634 C CA . LEU A 1 80 ? 0.477 -1.952 -0.621 1.00 96.88 80 LEU A CA 1
ATOM 635 C C . LEU A 1 80 ? -0.496 -0.824 -0.245 1.00 96.88 80 LEU A C 1
ATOM 637 O O . LEU A 1 80 ? -1.444 -1.047 0.510 1.00 96.88 80 LEU A O 1
ATOM 641 N N . LEU A 1 81 ? -0.287 0.369 -0.804 1.00 97.00 81 LEU A N 1
ATOM 642 C CA . LEU A 1 81 ? -1.124 1.545 -0.572 1.00 97.00 81 LEU A CA 1
ATOM 643 C C . LEU A 1 81 ? -2.558 1.321 -1.063 1.00 97.00 81 LEU A C 1
ATOM 645 O O . LEU A 1 81 ? -3.498 1.591 -0.320 1.00 97.00 81 LEU A O 1
ATOM 649 N N . CYS A 1 82 ? -2.749 0.757 -2.257 1.00 97.00 82 CYS A N 1
ATOM 650 C CA . CYS A 1 82 ? -4.076 0.435 -2.781 1.00 97.00 82 CYS A CA 1
ATOM 651 C C . CYS A 1 82 ? -4.819 -0.579 -1.907 1.00 97.00 82 CYS A C 1
ATOM 653 O O . CYS A 1 82 ? -6.002 -0.374 -1.636 1.00 97.00 82 CYS A O 1
ATOM 655 N N . PHE A 1 83 ? -4.152 -1.631 -1.417 1.00 97.38 83 PHE A N 1
ATOM 656 C CA . PHE A 1 83 ? -4.778 -2.566 -0.476 1.00 97.38 83 PHE A CA 1
ATOM 657 C C . PHE A 1 83 ? -5.234 -1.864 0.806 1.00 97.38 83 PHE A C 1
ATOM 659 O O . PHE A 1 83 ? -6.357 -2.094 1.258 1.00 97.38 83 PHE A O 1
ATOM 666 N N . MET A 1 84 ? -4.406 -0.976 1.363 1.00 97.81 84 MET A N 1
ATOM 667 C CA . MET A 1 84 ? -4.775 -0.196 2.546 1.00 97.81 84 MET A CA 1
ATOM 668 C C . MET A 1 84 ? -5.932 0.768 2.267 1.00 97.81 84 MET A C 1
ATOM 670 O O . MET A 1 84 ? -6.845 0.837 3.080 1.00 97.81 84 MET A O 1
ATOM 674 N N . ILE A 1 85 ? -5.950 1.464 1.125 1.00 97.50 85 ILE A N 1
ATOM 675 C CA . ILE A 1 85 ? -7.045 2.375 0.744 1.00 97.50 85 ILE A CA 1
ATOM 676 C C . ILE A 1 85 ? -8.360 1.609 0.598 1.00 97.50 85 ILE A C 1
ATOM 678 O O . ILE A 1 85 ? -9.356 1.995 1.206 1.00 97.50 85 ILE A O 1
ATOM 682 N N . GLN A 1 86 ? -8.370 0.513 -0.167 1.00 97.06 86 GLN A N 1
ATOM 683 C CA . GLN A 1 86 ? -9.578 -0.296 -0.361 1.00 97.06 86 GLN A CA 1
ATOM 684 C C . GLN A 1 86 ? -10.073 -0.862 0.970 1.00 97.06 86 GLN A C 1
ATOM 686 O O . GLN A 1 86 ? -11.262 -0.786 1.277 1.00 97.06 86 GLN A O 1
ATOM 691 N N . GLY A 1 87 ? -9.154 -1.364 1.796 1.00 96.62 87 GLY A N 1
ATOM 692 C CA . GLY A 1 87 ? -9.477 -1.820 3.139 1.00 96.62 87 GLY A CA 1
ATOM 693 C C . GLY A 1 87 ? -10.066 -0.702 4.001 1.00 96.62 87 GLY A C 1
ATOM 694 O O . GLY A 1 87 ? -11.129 -0.879 4.576 1.00 96.62 87 GLY A O 1
ATOM 695 N N . TYR A 1 88 ? -9.444 0.474 4.051 1.00 97.62 88 TYR A N 1
ATOM 696 C CA . TYR A 1 88 ? -9.911 1.595 4.870 1.00 97.62 88 TYR A CA 1
ATOM 697 C C . TYR A 1 88 ? -11.312 2.080 4.475 1.00 97.62 88 TYR A C 1
ATOM 699 O O . TYR A 1 88 ? -12.173 2.291 5.339 1.00 97.62 88 TYR A O 1
ATOM 707 N N . VAL A 1 89 ? -11.537 2.243 3.166 1.00 97.12 89 VAL A N 1
ATOM 708 C CA . VAL A 1 89 ? -12.802 2.723 2.602 1.00 97.12 89 VAL A CA 1
ATOM 709 C C . VAL A 1 89 ? -13.918 1.739 2.915 1.00 97.12 89 VAL A C 1
ATOM 711 O O . VAL A 1 89 ? -14.930 2.154 3.471 1.00 97.12 89 VAL A O 1
ATOM 714 N N . TRP A 1 90 ? -13.732 0.451 2.626 1.00 96.12 90 TRP A N 1
ATOM 715 C CA . TRP A 1 90 ? -14.825 -0.527 2.647 1.00 96.12 90 TRP A CA 1
ATOM 716 C C . TRP A 1 90 ? -14.952 -1.328 3.945 1.00 96.12 90 TRP A C 1
ATOM 718 O O . TRP A 1 90 ? -15.990 -1.943 4.170 1.00 96.12 90 TRP A O 1
ATOM 728 N N . ASN A 1 91 ? -13.933 -1.347 4.807 1.00 90.00 91 ASN A N 1
ATOM 729 C CA . ASN A 1 91 ? -13.960 -2.132 6.038 1.00 90.00 91 ASN A CA 1
ATOM 730 C C . ASN A 1 91 ? -14.464 -1.305 7.232 1.00 90.00 91 ASN A C 1
ATOM 732 O O . ASN A 1 91 ? -13.750 -0.454 7.760 1.00 90.00 91 ASN A O 1
ATOM 736 N N . GLY A 1 92 ? -15.707 -1.557 7.640 1.00 86.00 92 GLY A N 1
ATOM 737 C CA . GLY A 1 92 ? -16.392 -0.958 8.788 1.00 86.00 92 GLY A CA 1
ATOM 738 C C . GLY A 1 92 ? -17.906 -0.942 8.567 1.00 86.00 92 GLY A C 1
ATOM 739 O O . GLY A 1 92 ? -18.368 -1.353 7.506 1.00 86.00 92 GLY A O 1
ATOM 740 N N . ASP A 1 93 ? -18.673 -0.436 9.536 1.00 88.75 93 ASP A N 1
ATOM 741 C CA . ASP A 1 93 ? -20.147 -0.418 9.444 1.00 88.75 93 ASP A CA 1
ATOM 742 C C . ASP A 1 93 ? -20.660 0.370 8.232 1.00 88.75 93 ASP A C 1
ATOM 744 O O . ASP A 1 93 ? -21.632 -0.010 7.585 1.00 88.75 93 ASP A O 1
ATOM 748 N N . LEU A 1 94 ? -19.980 1.478 7.924 1.00 94.06 94 LEU A N 1
ATOM 749 C CA . LEU A 1 94 ? -20.247 2.321 6.766 1.00 94.06 94 LEU A CA 1
ATOM 750 C C . LEU A 1 94 ? -18.950 2.595 5.996 1.00 94.06 94 LEU A C 1
ATOM 752 O O . LEU A 1 94 ? -17.888 2.749 6.629 1.00 94.06 94 LEU A O 1
ATOM 756 N N . PRO A 1 95 ? -19.024 2.714 4.657 1.00 95.50 95 PRO A N 1
ATOM 757 C CA . PRO A 1 95 ? -17.897 3.150 3.851 1.00 95.50 95 PRO A CA 1
ATOM 758 C C . PRO A 1 95 ? -17.373 4.532 4.267 1.00 95.50 95 PRO A C 1
ATOM 760 O O . PRO A 1 95 ? -18.122 5.371 4.771 1.00 95.50 95 PRO A O 1
ATOM 763 N N . LYS A 1 96 ? -16.076 4.777 4.064 1.00 96.31 96 LYS A N 1
ATOM 764 C CA . LYS A 1 96 ? -15.453 6.097 4.261 1.00 96.31 96 LYS A CA 1
ATOM 765 C C . LYS A 1 96 ? -15.161 6.752 2.917 1.00 96.31 96 LYS A C 1
ATOM 767 O O . LYS A 1 96 ? -14.403 6.208 2.128 1.00 96.31 96 LYS A O 1
ATOM 772 N N . ASP A 1 97 ? -15.646 7.974 2.723 1.00 95.31 97 ASP A N 1
ATOM 773 C CA . ASP A 1 97 ? -15.415 8.733 1.481 1.00 95.31 97 ASP A CA 1
ATOM 774 C C . ASP A 1 97 ? -14.020 9.370 1.394 1.00 95.31 97 ASP A C 1
ATOM 776 O O . ASP A 1 97 ? -13.632 9.913 0.360 1.00 95.31 97 ASP A O 1
ATOM 780 N N . ARG A 1 98 ? -13.263 9.368 2.498 1.00 94.88 98 ARG A N 1
ATOM 781 C CA . ARG A 1 98 ? -11.941 9.994 2.589 1.00 94.88 98 ARG A CA 1
ATOM 782 C C . ARG A 1 98 ? -10.959 9.055 3.268 1.00 94.88 98 ARG A C 1
ATOM 784 O O . ARG A 1 98 ? -11.170 8.662 4.413 1.00 94.88 98 ARG A O 1
ATOM 791 N N . ALA A 1 99 ? -9.881 8.741 2.558 1.00 95.56 99 ALA A N 1
ATOM 792 C CA . ALA A 1 99 ? -8.724 8.064 3.119 1.00 95.56 99 ALA A CA 1
ATOM 793 C C . ALA A 1 99 ? -7.801 9.081 3.822 1.00 95.56 99 ALA A C 1
ATOM 795 O O . ALA A 1 99 ? -7.725 10.237 3.391 1.00 95.56 99 ALA A O 1
ATOM 796 N N . PRO A 1 100 ? -7.097 8.678 4.891 1.00 97.19 100 PRO A N 1
ATOM 797 C CA . PRO A 1 100 ? -6.213 9.568 5.624 1.00 97.19 100 PRO A CA 1
ATOM 798 C C . PRO A 1 100 ? -4.935 9.866 4.809 1.00 97.19 100 PRO A C 1
ATOM 800 O O . PRO A 1 100 ? -4.536 9.068 3.947 1.00 97.19 100 PRO A O 1
ATOM 803 N N . PRO A 1 101 ? -4.285 11.025 5.033 1.00 96.56 101 PRO A N 1
ATOM 804 C CA . PRO A 1 101 ? -3.183 11.513 4.197 1.00 96.56 101 PRO A CA 1
ATOM 805 C C . PRO A 1 101 ? -2.012 10.529 4.076 1.00 96.56 101 PRO A C 1
ATOM 807 O O . PRO A 1 101 ? -1.397 10.450 3.014 1.00 96.56 101 PRO A O 1
ATOM 810 N N . GLN A 1 102 ? -1.765 9.724 5.112 1.00 96.56 102 GLN A N 1
ATOM 811 C CA . GLN A 1 102 ? -0.710 8.708 5.185 1.00 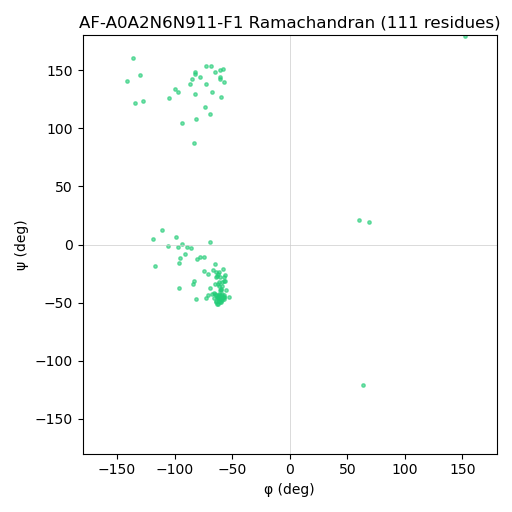96.56 102 GLN A CA 1
ATOM 812 C C . GLN A 1 102 ? -0.778 7.667 4.066 1.00 96.56 102 GLN A C 1
ATOM 814 O O . GLN A 1 102 ? 0.247 7.095 3.701 1.00 96.56 102 GLN A O 1
ATOM 819 N N . ILE A 1 103 ? -1.976 7.407 3.536 1.00 96.56 103 ILE A N 1
ATOM 820 C CA . ILE A 1 103 ? -2.183 6.467 2.429 1.00 96.56 103 ILE A CA 1
ATOM 821 C C . ILE A 1 103 ? -2.729 7.150 1.173 1.00 96.56 103 ILE A C 1
ATOM 823 O O . ILE A 1 103 ? -2.597 6.590 0.092 1.00 96.56 103 ILE A O 1
ATOM 827 N N . ALA A 1 104 ? -3.301 8.353 1.288 1.00 95.62 104 ALA A N 1
ATOM 828 C CA . ALA A 1 104 ? -3.852 9.095 0.153 1.00 95.62 104 ALA A CA 1
ATOM 829 C C . ALA A 1 104 ? -2.802 9.917 -0.612 1.00 95.62 104 ALA A C 1
ATOM 831 O O . ALA A 1 104 ? -2.914 10.054 -1.826 1.00 95.62 104 ALA A O 1
ATOM 832 N N . ILE A 1 105 ? -1.788 10.462 0.070 1.00 94.88 105 ILE A N 1
ATOM 833 C CA . ILE A 1 105 ? -0.773 11.330 -0.548 1.00 94.88 105 ILE A CA 1
ATOM 834 C C . ILE A 1 105 ? 0.330 10.534 -1.264 1.00 94.88 105 ILE A C 1
ATOM 836 O O . ILE A 1 105 ? 0.625 10.879 -2.408 1.00 94.88 105 ILE A O 1
ATOM 840 N N . PRO A 1 106 ? 0.936 9.475 -0.680 1.00 94.00 106 PRO A N 1
ATOM 841 C CA . PRO A 1 106 ? 2.052 8.777 -1.327 1.00 94.00 106 PRO A CA 1
ATOM 842 C C . PRO A 1 106 ? 1.762 8.255 -2.750 1.00 94.00 106 PRO A C 1
ATOM 844 O O . PRO A 1 106 ? 2.630 8.408 -3.608 1.00 94.00 106 PRO A O 1
ATOM 847 N N . PRO A 1 107 ? 0.565 7.713 -3.073 1.00 90.88 107 PRO A N 1
ATOM 848 C CA . PRO A 1 107 ? 0.244 7.308 -4.443 1.00 90.88 107 PRO A CA 1
ATOM 849 C C . PRO A 1 107 ? 0.236 8.459 -5.457 1.00 90.88 107 PRO A C 1
ATOM 851 O O . PRO A 1 107 ? 0.439 8.213 -6.642 1.00 90.88 107 PRO A O 1
ATOM 854 N N . LEU A 1 108 ? 0.003 9.705 -5.028 1.00 89.62 108 LEU A N 1
ATOM 855 C CA . LEU A 1 108 ? -0.032 10.862 -5.931 1.00 89.62 108 LEU A CA 1
ATOM 856 C C . LEU A 1 108 ? 1.359 11.217 -6.461 1.00 89.62 108 LEU A C 1
ATOM 858 O O . LEU A 1 108 ? 1.470 11.748 -7.562 1.00 89.62 108 LEU A O 1
ATOM 862 N N . ALA A 1 109 ? 2.418 10.867 -5.727 1.00 83.81 109 ALA A N 1
ATOM 863 C CA . ALA A 1 109 ? 3.792 11.068 -6.176 1.00 83.81 109 ALA A CA 1
ATOM 864 C C . ALA A 1 109 ? 4.133 10.235 -7.430 1.00 83.81 109 ALA A C 1
ATOM 866 O O . ALA A 1 109 ? 4.988 10.641 -8.215 1.00 83.81 109 ALA A O 1
ATOM 867 N N . VAL A 1 110 ? 3.409 9.131 -7.671 1.00 64.62 110 VAL A N 1
ATOM 868 C CA . VAL A 1 110 ? 3.575 8.269 -8.856 1.00 64.62 110 VAL A CA 1
ATOM 869 C C . VAL A 1 110 ? 3.245 9.000 -10.159 1.00 64.62 110 VAL A C 1
ATOM 871 O O . VAL A 1 110 ? 3.820 8.673 -11.187 1.00 64.62 110 VAL A O 1
ATOM 874 N N . GLN A 1 111 ? 2.370 10.015 -10.144 1.00 53.00 111 GLN A N 1
ATOM 875 C CA . GLN A 1 111 ? 1.916 10.703 -11.367 1.00 53.00 111 GLN A CA 1
ATOM 876 C C . GLN A 1 111 ? 2.997 11.559 -12.057 1.00 53.00 111 GLN A C 1
ATOM 878 O O . GLN A 1 111 ? 2.710 12.226 -13.047 1.00 53.00 111 GLN A O 1
ATOM 883 N N . SER A 1 112 ? 4.219 11.560 -11.524 1.00 46.19 112 SER A N 1
ATOM 884 C CA . SER A 1 112 ? 5.333 12.398 -11.979 1.00 46.19 112 SER A CA 1
ATOM 885 C C . SER A 1 112 ? 6.402 11.621 -12.759 1.00 46.19 112 SER A C 1
ATOM 887 O O . SER A 1 112 ? 7.399 12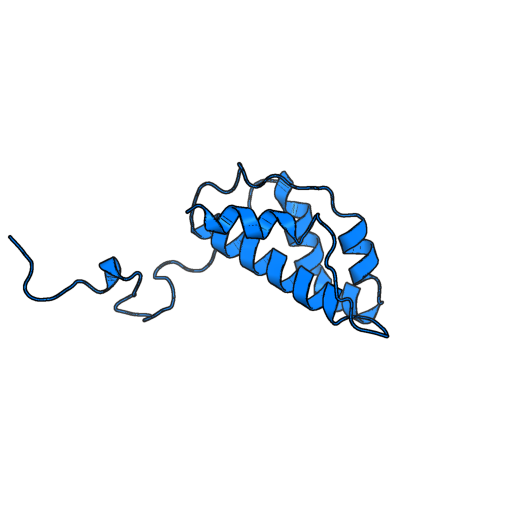.227 -13.151 1.00 46.19 112 SER A O 1
ATOM 889 N N . ILE A 1 113 ? 6.236 10.300 -12.914 1.00 47.03 113 ILE A N 1
ATOM 890 C CA . ILE A 1 113 ? 7.194 9.387 -13.562 1.00 47.03 113 ILE A CA 1
ATOM 891 C C . ILE A 1 113 ? 6.635 8.915 -14.901 1.00 47.03 113 ILE A C 1
ATOM 893 O O . ILE A 1 113 ? 5.447 8.523 -14.932 1.00 47.03 113 ILE A O 1
#

Foldseek 3Di:
DDDPDDDCVVVQQDPVPGVDHPDDADPDDPPPLCVLLVVLQVCVVVCLVVVNLLVSQVPDDQGDCPSQPDPSSLVVLLVSLVSSQVCNQPRDPHGDPDDDCSSVVNNVVVVVD

InterPro domains:
  IPR000898 Indoleamine 2,3-dioxygenase [PF01231] (8-110)
  IPR000898 Indoleamine 2,3-dioxygenase [PTHR28657] (4-111)
  IPR037217 Tryptophan/Indoleamine 2,3-dioxygenase-like [SSF140959] (9-111)